Protein AF-A0AAN8FKC7-F1 (afdb_monomer_lite)

Foldseek 3Di:
DDQPPDDPPPLVDFDKPFDKQSSLVVVLLVVQQVCCVVPVPCVPDRDDDDDGPPTDTDPDPPMDGDPPDPSVPDDDPDPPPPCPVVVVVVVVVVVVVVPD

Organism: Trichostrongylus colubriformis (NCBI:txid6319)

Secondary structure (DSSP, 8-state):
---TT--TTGGGSPPBTT--HHHHHHHHHHHHHHHHHHH--STTSPPPPPPPPPP-----S---B-TT-TTTT---------THHHHHH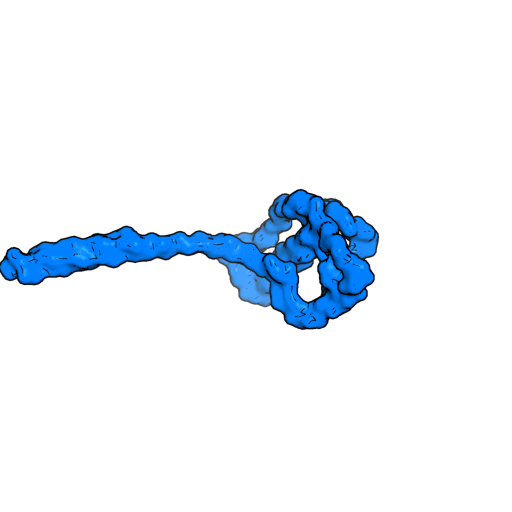HHHHHHHHH--

Radius of gyration: 21.43 Å; chains: 1; bounding box: 32×40×68 Å

InterPro domains:
  IPR029058 Alpha/Beta hydrolase fold [G3DSA:3.40.50.1820] (1-41)

Structure (mmCIF, N/CA/C/O backbone):
data_AF-A0AAN8FKC7-F1
#
_entry.id   AF-A0AAN8FKC7-F1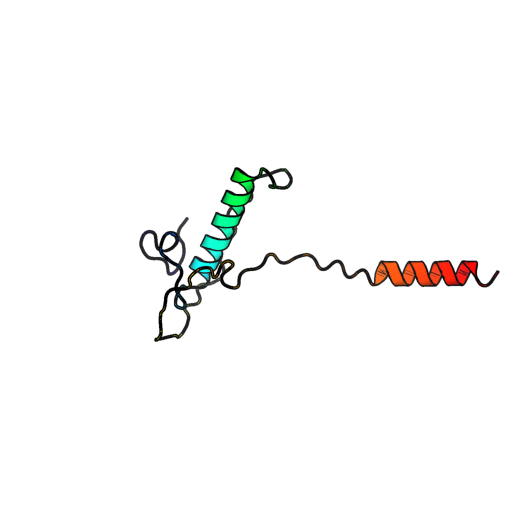
#
loop_
_atom_site.group_PDB
_atom_site.id
_atom_site.type_symbol
_atom_site.label_atom_id
_atom_site.label_alt_id
_atom_site.label_comp_id
_atom_site.label_asym_id
_atom_site.label_entity_id
_atom_site.label_seq_id
_atom_site.pdbx_PDB_ins_code
_atom_site.Cartn_x
_atom_site.Cartn_y
_atom_site.Cartn_z
_atom_site.occupancy
_atom_site.B_iso_or_equiv
_atom_site.auth_seq_id
_atom_site.auth_comp_id
_atom_site.auth_asym_id
_atom_site.auth_atom_id
_atom_site.pdbx_PDB_model_num
ATOM 1 N N . MET A 1 1 ? 1.925 14.326 1.029 1.00 70.75 1 MET A N 1
ATOM 2 C CA . MET A 1 1 ? 2.902 13.278 1.385 1.00 70.75 1 MET A CA 1
ATOM 3 C C . MET A 1 1 ? 3.317 12.615 0.091 1.00 70.75 1 MET A C 1
ATOM 5 O O . MET A 1 1 ? 2.438 12.278 -0.690 1.00 70.75 1 MET A O 1
ATOM 9 N N . GLU A 1 2 ? 4.615 12.491 -0.151 1.00 85.38 2 GLU A N 1
ATOM 10 C CA . GLU A 1 2 ? 5.148 11.762 -1.304 1.00 85.38 2 GLU A CA 1
ATOM 11 C C . GLU A 1 2 ? 5.573 10.360 -0.857 1.00 85.38 2 GLU A C 1
ATOM 13 O O . GLU A 1 2 ? 6.072 10.196 0.256 1.00 85.38 2 GLU A O 1
ATOM 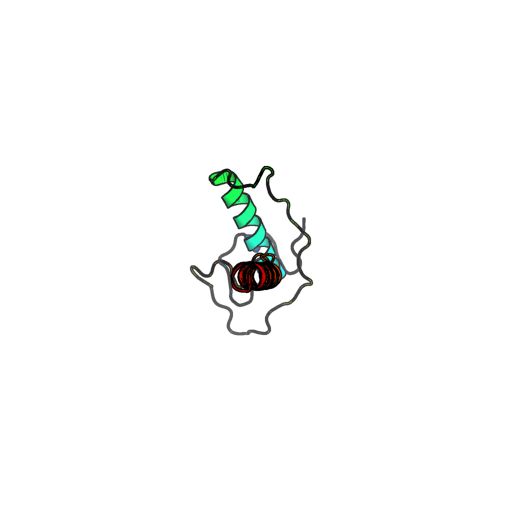18 N N . ILE A 1 3 ? 5.357 9.353 -1.707 1.00 90.94 3 ILE A N 1
ATOM 19 C CA . ILE A 1 3 ? 5.806 7.975 -1.472 1.00 90.94 3 ILE A CA 1
ATOM 20 C C . ILE A 1 3 ? 7.080 7.779 -2.304 1.00 90.94 3 ILE A C 1
ATOM 22 O O . ILE A 1 3 ? 6.994 7.757 -3.534 1.00 90.94 3 ILE A O 1
ATOM 26 N N . PRO A 1 4 ? 8.269 7.648 -1.691 1.00 92.12 4 PRO A N 1
ATOM 27 C CA . PRO A 1 4 ? 9.502 7.468 -2.449 1.00 92.12 4 PRO A CA 1
ATOM 28 C C . PRO A 1 4 ? 9.434 6.221 -3.333 1.00 92.12 4 PRO A C 1
ATOM 30 O O . PRO A 1 4 ? 8.919 5.187 -2.910 1.00 92.12 4 PRO A O 1
ATOM 33 N N . GLY A 1 5 ? 9.948 6.309 -4.560 1.00 86.44 5 GLY A N 1
ATOM 34 C CA . GLY A 1 5 ? 9.876 5.215 -5.535 1.00 86.44 5 GLY A CA 1
ATOM 35 C C . GLY A 1 5 ? 8.497 5.023 -6.180 1.00 86.44 5 GLY A C 1
ATOM 36 O O . GLY A 1 5 ? 8.346 4.135 -7.015 1.00 86.44 5 GLY A O 1
ATOM 37 N N . ALA A 1 6 ? 7.504 5.853 -5.839 1.00 89.62 6 ALA A N 1
ATOM 38 C CA . ALA A 1 6 ? 6.220 5.888 -6.521 1.00 89.62 6 ALA A CA 1
ATOM 39 C C . ALA A 1 6 ? 6.194 6.976 -7.598 1.00 89.62 6 AL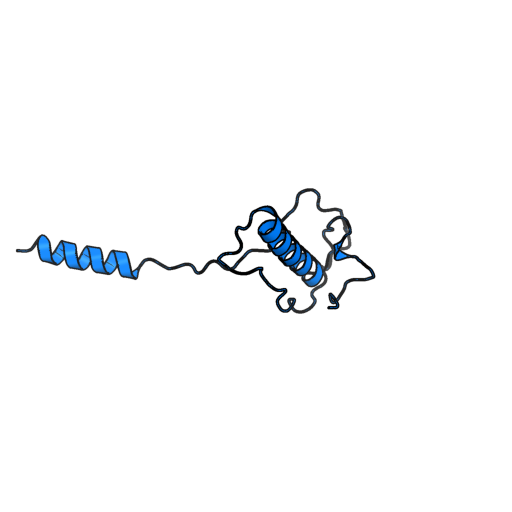A A C 1
ATOM 41 O O . ALA A 1 6 ? 6.477 8.144 -7.338 1.00 89.62 6 ALA A O 1
ATOM 42 N N . ALA A 1 7 ? 5.792 6.594 -8.808 1.00 88.00 7 ALA A N 1
ATOM 43 C CA . ALA A 1 7 ? 5.312 7.549 -9.799 1.00 88.00 7 ALA A CA 1
ATOM 44 C C . ALA A 1 7 ? 3.885 8.014 -9.443 1.00 88.00 7 ALA A C 1
ATOM 46 O O . ALA A 1 7 ? 3.335 7.664 -8.395 1.00 88.00 7 ALA A O 1
ATOM 47 N N . HIS A 1 8 ? 3.260 8.787 -10.333 1.00 89.69 8 HIS A N 1
ATOM 48 C CA . HIS A 1 8 ? 1.904 9.287 -10.127 1.00 89.69 8 HIS A CA 1
ATOM 49 C C . HIS A 1 8 ? 0.922 8.130 -9.831 1.00 89.69 8 HIS A C 1
ATOM 51 O O . HIS A 1 8 ? 0.787 7.221 -10.649 1.00 89.69 8 HIS A O 1
ATOM 57 N N . HIS A 1 9 ? 0.290 8.175 -8.646 1.00 90.56 9 HIS A N 1
ATOM 58 C CA . HIS A 1 9 ? -0.741 7.251 -8.132 1.00 90.56 9 HIS A CA 1
ATOM 59 C C . HIS A 1 9 ? -0.399 5.746 -8.171 1.00 90.56 9 HIS A C 1
ATOM 61 O O . HIS A 1 9 ? -1.277 4.901 -8.365 1.00 90.56 9 HIS A O 1
ATOM 67 N N . LEU A 1 10 ? 0.876 5.374 -8.005 1.00 93.25 10 LEU A N 1
ATOM 68 C CA . LEU A 1 10 ? 1.281 3.959 -7.995 1.00 93.25 10 LEU A CA 1
ATOM 69 C C . LEU A 1 10 ? 0.603 3.151 -6.869 1.00 93.25 10 LEU A C 1
ATOM 71 O O . LEU A 1 10 ? 0.314 1.968 -7.036 1.00 93.25 10 LEU A O 1
ATOM 75 N N . ASP A 1 11 ? 0.299 3.790 -5.744 1.00 91.19 11 ASP A N 1
ATOM 76 C CA . ASP A 1 11 ? -0.411 3.223 -4.597 1.00 91.19 11 ASP A CA 1
ATOM 77 C C . ASP A 1 11 ? -1.805 2.675 -4.948 1.00 91.19 11 ASP A C 1
ATOM 79 O O . ASP A 1 11 ? -2.220 1.685 -4.349 1.00 91.19 11 ASP A O 1
ATOM 83 N N . LEU A 1 12 ? -2.472 3.231 -5.967 1.00 93.12 12 LEU A N 1
ATOM 84 C CA . LEU A 1 12 ? -3.796 2.795 -6.434 1.00 93.12 12 LEU A CA 1
ATOM 85 C C . LEU A 1 12 ? -3.760 1.658 -7.466 1.00 93.12 12 LEU A C 1
ATOM 87 O O . LEU A 1 12 ? -4.804 1.098 -7.800 1.00 93.12 12 LEU A O 1
ATOM 91 N N . ARG A 1 13 ? -2.586 1.334 -8.017 1.00 92.56 13 ARG A N 1
ATOM 92 C CA . ARG A 1 13 ? -2.454 0.266 -9.018 1.00 92.56 13 ARG A CA 1
ATOM 93 C C . ARG A 1 13 ? -2.510 -1.116 -8.374 1.00 92.56 13 ARG A C 1
ATOM 95 O O . ARG A 1 13 ? -2.252 -1.267 -7.180 1.00 92.56 13 ARG A O 1
ATOM 102 N N . THR A 1 14 ? -2.796 -2.129 -9.194 1.00 92.00 14 THR A N 1
ATOM 103 C CA . THR A 1 14 ? -2.677 -3.534 -8.791 1.00 92.00 14 THR A CA 1
ATOM 104 C 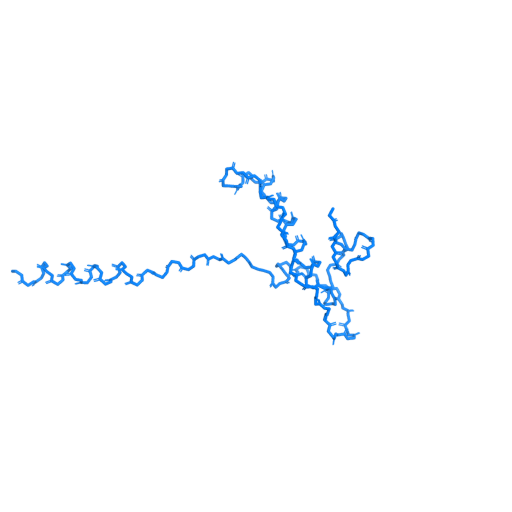C . THR A 1 14 ? -1.282 -3.784 -8.210 1.00 92.00 14 THR A C 1
ATOM 106 O O . THR A 1 14 ? -0.292 -3.368 -8.819 1.00 92.00 14 THR A O 1
ATOM 109 N N . PRO A 1 15 ? -1.177 -4.426 -7.036 1.00 93.06 15 PRO A N 1
ATOM 110 C CA . PRO A 1 15 ? 0.110 -4.738 -6.443 1.00 93.06 15 PRO A CA 1
ATOM 111 C C . PRO A 1 15 ? 0.973 -5.603 -7.344 1.00 93.06 15 PRO A C 1
ATOM 113 O O . PRO A 1 15 ? 0.460 -6.495 -8.007 1.00 93.06 15 PRO A O 1
ATOM 116 N N . ASN A 1 16 ? 2.282 -5.379 -7.317 1.00 93.31 16 ASN A N 1
ATOM 117 C CA . ASN A 1 16 ? 3.245 -6.072 -8.157 1.00 93.31 16 ASN A CA 1
ATOM 118 C C . ASN A 1 16 ? 4.443 -6.574 -7.332 1.00 93.31 16 ASN A C 1
ATOM 120 O O . ASN A 1 16 ? 4.821 -5.983 -6.316 1.00 93.31 16 ASN A O 1
ATOM 124 N N . THR A 1 17 ? 5.063 -7.679 -7.751 1.00 92.69 17 THR A N 1
ATOM 125 C CA . THR A 1 17 ? 6.242 -8.249 -7.075 1.00 92.69 17 THR A CA 1
ATOM 126 C C . THR A 1 17 ? 7.400 -7.254 -6.987 1.00 92.69 17 THR A C 1
ATOM 128 O O . THR A 1 17 ? 8.102 -7.236 -5.972 1.00 92.69 17 THR A O 1
ATOM 131 N N . CYS A 1 18 ? 7.528 -6.379 -7.985 1.00 92.44 18 CYS A N 1
ATOM 132 C CA . CYS A 1 18 ? 8.554 -5.343 -8.086 1.00 92.44 18 CYS A CA 1
ATOM 133 C C . CYS A 1 18 ? 8.211 -4.037 -7.362 1.00 92.44 18 CYS A C 1
ATOM 135 O O . CYS A 1 18 ? 9.004 -3.098 -7.399 1.00 92.44 18 CYS A O 1
ATOM 137 N N . ASP A 1 19 ? 7.059 -3.958 -6.688 1.00 93.62 19 ASP A N 1
ATOM 138 C CA . ASP A 1 19 ? 6.719 -2.756 -5.934 1.00 93.62 19 ASP A CA 1
ATOM 139 C C . ASP A 1 19 ? 7.770 -2.495 -4.837 1.00 93.62 19 ASP A C 1
ATOM 141 O O . ASP A 1 19 ? 8.093 -3.416 -4.062 1.00 93.62 19 ASP A O 1
ATOM 145 N N . PRO A 1 20 ? 8.266 -1.247 -4.725 1.00 94.38 20 PRO A N 1
ATOM 146 C CA . PRO A 1 20 ? 9.142 -0.844 -3.639 1.00 94.38 20 PRO A CA 1
ATOM 147 C C . PRO A 1 20 ? 8.503 -1.088 -2.271 1.00 94.38 20 PRO A C 1
ATOM 149 O O . PRO A 1 20 ? 7.279 -1.030 -2.100 1.00 94.38 20 PRO A O 1
ATOM 152 N N . ASN A 1 21 ? 9.338 -1.314 -1.260 1.00 94.56 21 ASN A N 1
ATOM 153 C CA . ASN A 1 21 ? 8.875 -1.503 0.117 1.00 94.56 21 ASN A CA 1
ATOM 154 C C . ASN A 1 21 ? 8.060 -0.305 0.650 1.00 94.56 21 ASN A C 1
ATOM 156 O O . ASN A 1 21 ? 7.102 -0.502 1.394 1.00 94.56 21 ASN A O 1
ATOM 160 N N . THR A 1 22 ? 8.390 0.916 0.231 1.00 95.50 22 THR A N 1
ATOM 161 C CA . THR A 1 22 ? 7.674 2.160 0.548 1.00 95.50 22 THR A CA 1
ATOM 162 C C . THR A 1 22 ? 6.227 2.129 0.065 1.00 95.50 22 THR A C 1
ATOM 164 O O . THR A 1 22 ? 5.329 2.488 0.820 1.00 95.50 22 THR A O 1
ATOM 167 N N . VAL A 1 23 ? 5.978 1.642 -1.156 1.00 94.88 23 VAL A N 1
ATOM 168 C CA . VAL A 1 23 ? 4.629 1.510 -1.735 1.00 94.88 23 VAL A CA 1
ATOM 169 C C . VAL A 1 23 ? 3.835 0.431 -1.004 1.00 94.88 23 VAL A C 1
ATOM 171 O O . VAL A 1 23 ? 2.687 0.661 -0.624 1.00 94.88 23 VAL A O 1
ATOM 174 N N . LYS A 1 24 ? 4.455 -0.731 -0.750 1.00 94.19 24 LYS A N 1
ATOM 175 C CA . LYS A 1 24 ? 3.829 -1.828 0.011 1.00 94.19 24 LYS A CA 1
ATOM 176 C C . LYS A 1 24 ? 3.421 -1.367 1.413 1.00 94.19 24 LYS A C 1
ATOM 178 O O . LYS A 1 24 ? 2.302 -1.635 1.846 1.00 94.19 24 LYS A O 1
ATOM 183 N N . ASN A 1 25 ? 4.295 -0.626 2.092 1.00 94.94 25 ASN A N 1
ATOM 184 C CA . ASN A 1 25 ? 4.022 -0.079 3.415 1.00 94.94 25 ASN A CA 1
ATOM 185 C C . ASN A 1 25 ? 2.942 1.015 3.385 1.00 94.94 25 ASN A C 1
ATOM 187 O O . ASN A 1 25 ? 2.015 0.962 4.188 1.00 94.94 25 ASN A O 1
ATOM 191 N N . ALA A 1 26 ? 2.993 1.948 2.430 1.00 94.75 26 ALA A N 1
ATOM 192 C CA . ALA A 1 26 ? 1.968 2.981 2.282 1.00 94.75 26 ALA A CA 1
ATOM 193 C C . ALA A 1 26 ? 0.570 2.374 2.075 1.00 94.75 26 ALA A C 1
ATOM 195 O O . ALA A 1 26 ? -0.369 2.745 2.778 1.00 94.75 26 ALA A O 1
ATOM 196 N N . ARG A 1 27 ? 0.434 1.377 1.186 1.00 94.50 27 ARG A N 1
ATOM 197 C CA . ARG A 1 27 ? -0.833 0.650 0.993 1.00 94.50 27 ARG A CA 1
ATOM 198 C C . ARG A 1 27 ? -1.302 -0.038 2.270 1.00 94.50 27 ARG A C 1
ATOM 200 O O . ARG A 1 27 ? -2.484 0.024 2.591 1.00 94.50 27 ARG A O 1
ATOM 207 N N . PHE A 1 28 ? -0.391 -0.669 3.009 1.00 94.56 28 PHE A N 1
ATOM 208 C CA . PHE A 1 28 ? -0.719 -1.306 4.282 1.00 94.56 28 PHE A CA 1
ATOM 209 C C . PHE A 1 28 ? -1.272 -0.301 5.303 1.00 94.56 28 PHE A C 1
ATOM 211 O O . PHE A 1 28 ? -2.313 -0.561 5.906 1.00 94.56 28 PHE A O 1
ATOM 218 N N . GLN A 1 29 ? -0.637 0.869 5.439 1.00 93.44 29 GLN A N 1
ATOM 219 C CA . GLN A 1 29 ? -1.123 1.935 6.316 1.00 93.44 29 GLN A CA 1
ATOM 220 C C . GLN A 1 29 ? -2.488 2.485 5.862 1.00 93.44 29 GLN A C 1
ATOM 222 O O . GLN A 1 29 ? -3.389 2.624 6.686 1.00 93.44 29 GLN A O 1
ATOM 227 N N . ILE A 1 30 ? -2.672 2.748 4.560 1.00 93.31 30 ILE A N 1
ATOM 228 C CA . ILE A 1 30 ? -3.941 3.243 3.995 1.00 93.31 30 ILE A CA 1
ATOM 229 C C . ILE A 1 30 ? -5.079 2.260 4.272 1.00 93.31 30 ILE A C 1
ATOM 231 O O . ILE A 1 30 ? -6.131 2.669 4.756 1.00 93.31 30 ILE A O 1
ATOM 235 N N . VAL A 1 31 ? -4.868 0.964 4.021 1.00 92.56 31 VAL A N 1
ATOM 236 C CA . VAL A 1 31 ? -5.878 -0.069 4.298 1.00 92.56 31 VAL A CA 1
ATOM 237 C C . VAL A 1 31 ? -6.227 -0.107 5.785 1.00 92.56 31 VAL A C 1
ATOM 239 O O . VAL A 1 31 ? -7.403 -0.198 6.114 1.00 92.56 31 VAL A O 1
ATOM 242 N N . GLY A 1 32 ? -5.247 0.036 6.684 1.00 91.06 32 GLY A N 1
ATOM 243 C CA . GLY A 1 32 ? -5.510 0.108 8.125 1.00 91.06 32 GLY A CA 1
ATOM 244 C C . GLY A 1 32 ? -6.365 1.314 8.534 1.00 91.06 32 GLY A C 1
ATOM 245 O O . GLY A 1 32 ? -7.246 1.190 9.383 1.00 91.06 32 GLY A O 1
ATOM 246 N N . ILE A 1 33 ? -6.156 2.476 7.907 1.00 91.75 33 ILE A N 1
ATOM 247 C CA . ILE A 1 33 ? -6.990 3.669 8.133 1.00 91.75 33 ILE A CA 1
ATOM 248 C C . ILE A 1 33 ? -8.414 3.435 7.619 1.00 91.75 33 ILE A C 1
ATOM 250 O O . ILE A 1 33 ? -9.374 3.727 8.331 1.00 91.75 33 ILE A O 1
ATOM 254 N N . LEU A 1 34 ? -8.552 2.893 6.405 1.00 92.75 34 LEU A N 1
ATOM 255 C CA . LEU A 1 34 ? -9.853 2.605 5.799 1.00 92.75 34 LEU A CA 1
ATOM 256 C C . LEU A 1 34 ? -10.642 1.569 6.605 1.00 92.75 34 LEU A C 1
ATOM 258 O O . LEU A 1 34 ? -11.829 1.771 6.839 1.00 92.75 34 LEU A O 1
ATOM 262 N N . ASP A 1 35 ? -9.994 0.499 7.069 1.00 91.00 35 ASP A N 1
ATOM 263 C CA . ASP A 1 35 ? -10.624 -0.511 7.925 1.00 91.00 35 ASP A CA 1
ATOM 264 C C . ASP A 1 35 ? -11.165 0.117 9.218 1.00 91.00 35 ASP A C 1
ATOM 266 O O . ASP A 1 35 ? -12.330 -0.072 9.569 1.00 91.00 35 ASP A O 1
ATOM 270 N N . CYS A 1 36 ? -10.363 0.971 9.862 1.00 91.56 36 CYS A N 1
ATOM 271 C CA . CYS A 1 36 ? -10.795 1.750 11.019 1.00 91.56 36 CYS A CA 1
ATOM 272 C C . CYS A 1 36 ? -12.004 2.651 10.697 1.00 91.56 36 CYS A C 1
ATOM 274 O O . CYS A 1 36 ? -12.943 2.706 11.490 1.00 91.56 36 CYS A O 1
ATOM 276 N N . TRP A 1 37 ? -12.033 3.332 9.547 1.00 90.62 37 TRP A N 1
ATOM 277 C CA . TRP A 1 37 ? -13.179 4.165 9.153 1.00 90.62 37 TRP A CA 1
ATOM 278 C C . TRP A 1 37 ? -14.458 3.362 8.924 1.00 90.62 37 TRP A C 1
ATOM 280 O O . TRP A 1 37 ? -15.536 3.830 9.281 1.00 90.62 37 TRP A O 1
ATOM 290 N N . ILE A 1 38 ? -14.344 2.172 8.335 1.00 92.69 38 ILE A N 1
ATOM 291 C CA . ILE A 1 38 ? -15.492 1.323 8.008 1.00 92.69 38 ILE A CA 1
ATOM 292 C C . ILE A 1 38 ? -16.045 0.650 9.268 1.00 92.69 38 ILE A C 1
ATOM 294 O O . ILE A 1 38 ? -17.258 0.601 9.459 1.00 92.69 38 ILE A O 1
ATOM 298 N N . HIS A 1 39 ? -15.170 0.137 10.135 1.00 91.25 39 HIS A N 1
ATOM 299 C CA . HIS A 1 39 ? -15.567 -0.693 11.275 1.00 91.25 39 HIS A CA 1
ATOM 300 C C . HIS A 1 39 ? -15.584 0.046 12.621 1.00 91.25 39 HIS A C 1
ATOM 302 O O . HIS A 1 39 ? -16.055 -0.505 13.615 1.00 91.25 39 HIS A O 1
ATOM 308 N N . GLY A 1 40 ? -15.067 1.275 12.695 1.00 83.50 40 GLY A N 1
ATOM 309 C CA . GLY A 1 40 ? -14.968 2.042 13.942 1.00 83.50 40 GLY A CA 1
ATOM 310 C C . GLY A 1 40 ? -13.989 1.452 14.969 1.00 83.50 40 GLY A C 1
ATOM 311 O O . GLY A 1 40 ? -13.945 1.900 16.113 1.00 83.50 40 GLY A O 1
ATOM 312 N N . SER A 1 41 ? -13.178 0.465 14.579 1.00 76.38 41 SER A N 1
ATOM 313 C CA . SER A 1 41 ? -12.265 -0.329 15.418 1.00 76.38 41 SER A CA 1
ATOM 314 C C . SER A 1 41 ? -10.958 0.395 15.793 1.00 76.38 41 SER A C 1
ATOM 316 O O . SER A 1 41 ? -9.957 -0.228 16.135 1.00 76.38 41 SER A O 1
ATOM 318 N N . CYS A 1 42 ? -10.948 1.728 15.777 1.00 79.75 42 CYS A N 1
ATOM 319 C CA . CYS A 1 42 ? -9.738 2.554 15.834 1.00 79.75 42 CYS A CA 1
ATOM 320 C C . CYS A 1 42 ? -9.103 2.698 17.234 1.00 79.75 42 CYS A C 1
ATOM 322 O O . CYS A 1 42 ? -8.241 3.550 17.430 1.00 79.75 42 CYS A O 1
ATOM 324 N N . GLY A 1 43 ? -9.571 1.966 18.252 1.00 72.38 43 GLY A N 1
ATOM 325 C CA . GLY A 1 43 ? -9.038 2.077 19.619 1.00 72.38 43 GLY A CA 1
ATOM 326 C C . GLY A 1 43 ? -9.123 3.489 20.228 1.00 72.38 43 GLY A C 1
ATOM 327 O O . GLY A 1 43 ? -8.314 3.835 21.083 1.00 72.38 43 GLY A O 1
ATOM 328 N N . GLY A 1 44 ? -10.074 4.314 19.774 1.00 76.94 44 GLY A N 1
ATOM 329 C CA . GLY A 1 44 ? -10.309 5.679 20.262 1.00 76.94 44 GLY A CA 1
ATOM 330 C C . GL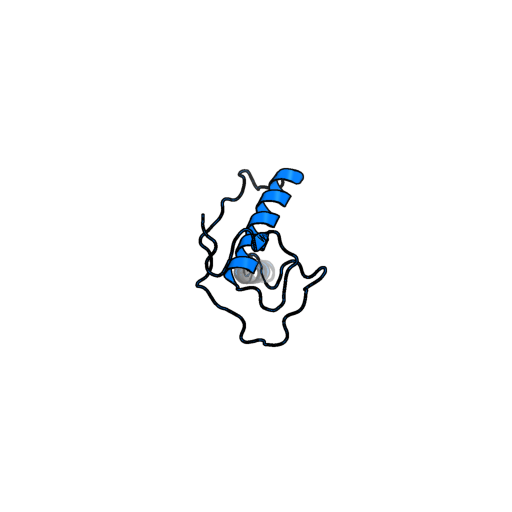Y A 1 44 ? -9.811 6.807 19.351 1.00 76.94 44 GLY A C 1
ATOM 331 O O . GLY A 1 44 ? -10.269 7.937 19.506 1.00 76.94 44 GLY A O 1
ATOM 332 N N . SER A 1 45 ? -8.943 6.540 18.367 1.00 82.25 45 SER A N 1
ATOM 333 C CA . SER A 1 45 ? -8.521 7.564 17.398 1.00 82.25 45 SER A CA 1
ATOM 334 C C . SER A 1 45 ? -8.112 6.969 16.056 1.00 82.25 45 SER A C 1
ATOM 336 O O . SER A 1 45 ? -7.461 5.932 16.015 1.00 82.25 45 SER A O 1
ATOM 338 N N . VAL A 1 46 ? -8.454 7.645 14.958 1.00 84.75 46 VAL A N 1
ATOM 339 C CA . VAL A 1 46 ? -8.052 7.217 13.611 1.00 84.75 46 VAL A CA 1
ATOM 340 C C . VAL A 1 46 ? -6.519 7.179 13.514 1.00 84.75 46 VAL A C 1
ATOM 342 O O . VAL A 1 46 ? -5.883 8.203 13.798 1.00 84.75 46 VAL A O 1
ATOM 345 N N . PRO A 1 47 ? -5.916 6.048 13.096 1.00 86.81 47 PRO A N 1
ATOM 346 C CA . PRO A 1 47 ? -4.483 5.965 12.861 1.00 86.81 47 PRO A CA 1
ATOM 347 C C . PRO A 1 47 ? -4.032 7.031 11.862 1.00 86.81 47 PRO A C 1
ATOM 349 O O . PRO A 1 47 ? -4.695 7.294 10.860 1.00 86.81 47 PRO A O 1
ATOM 352 N N . LYS A 1 48 ? -2.895 7.662 12.133 1.00 88.38 48 LYS A N 1
ATOM 353 C CA . LYS A 1 48 ? -2.264 8.589 11.190 1.00 88.38 48 LYS A CA 1
ATOM 354 C C . LYS A 1 48 ? -1.173 7.861 10.424 1.00 88.38 48 LYS A C 1
ATOM 356 O O . LYS A 1 48 ? -0.585 6.915 10.943 1.00 88.38 48 LYS A O 1
ATOM 361 N N . LEU A 1 49 ? -0.892 8.343 9.216 1.00 90.19 49 LEU A N 1
ATOM 362 C CA . LEU A 1 49 ? 0.256 7.873 8.450 1.00 90.19 49 LEU A CA 1
ATOM 363 C C . LEU A 1 49 ? 1.541 8.142 9.243 1.00 90.19 49 LEU A C 1
ATOM 365 O O . LEU A 1 49 ? 1.756 9.257 9.723 1.00 90.19 49 LEU A O 1
ATOM 369 N N . THR A 1 50 ? 2.366 7.113 9.381 1.00 91.38 50 THR A N 1
ATOM 370 C CA . THR A 1 50 ? 3.706 7.171 9.964 1.00 91.38 50 THR A CA 1
ATOM 371 C C . THR A 1 50 ? 4.755 7.236 8.864 1.00 91.38 50 THR A C 1
ATOM 373 O O . THR A 1 50 ? 4.461 6.980 7.691 1.00 91.38 50 THR A O 1
ATOM 376 N N . ASP A 1 51 ? 5.994 7.535 9.249 1.00 93.62 51 ASP A N 1
ATOM 377 C CA . ASP A 1 51 ? 7.115 7.553 8.316 1.00 93.62 51 ASP A CA 1
ATOM 378 C C . ASP A 1 51 ? 7.235 6.228 7.558 1.00 93.62 51 ASP A C 1
ATOM 380 O O . ASP A 1 51 ? 7.047 5.136 8.106 1.00 93.62 51 ASP A O 1
ATOM 384 N N . LEU A 1 52 ? 7.528 6.351 6.267 1.00 93.44 52 LEU A N 1
ATOM 385 C CA . LEU A 1 52 ? 7.751 5.212 5.391 1.00 93.44 52 LEU A CA 1
ATOM 386 C C . LEU A 1 52 ? 9.146 4.629 5.647 1.00 93.44 52 LEU A C 1
ATOM 388 O O . LEU A 1 52 ? 10.071 5.369 5.996 1.00 93.44 52 LEU A O 1
ATOM 392 N N . PRO A 1 53 ? 9.336 3.315 5.439 1.00 93.38 53 PRO A N 1
ATOM 393 C CA . PRO A 1 53 ? 10.663 2.727 5.518 1.00 93.38 53 PRO A CA 1
ATOM 394 C C . PRO A 1 53 ? 11.601 3.355 4.473 1.00 93.38 53 PRO A C 1
ATOM 396 O O . PRO A 1 53 ? 11.134 3.857 3.446 1.00 93.38 53 PRO A O 1
ATOM 399 N N . PRO A 1 54 ? 12.928 3.288 4.678 1.00 94.75 54 PRO A N 1
ATOM 400 C CA . PRO A 1 54 ? 13.891 3.671 3.652 1.00 94.75 54 PRO A CA 1
ATOM 401 C C . PRO A 1 54 ? 13.618 2.933 2.337 1.00 94.75 54 PRO A C 1
ATOM 403 O O . PRO A 1 54 ? 13.294 1.744 2.354 1.00 94.75 54 PRO A O 1
ATOM 406 N N . LEU A 1 55 ? 13.756 3.630 1.208 1.00 94.69 55 LEU A N 1
ATOM 407 C CA . LEU A 1 55 ? 13.467 3.075 -0.113 1.00 94.69 55 LEU A CA 1
ATOM 408 C C . LEU A 1 55 ? 14.336 1.843 -0.405 1.00 94.69 55 LEU A C 1
ATOM 410 O O . LEU A 1 55 ? 15.562 1.913 -0.391 1.00 94.69 55 LEU A O 1
ATOM 414 N N . SER A 1 56 ? 13.679 0.737 -0.735 1.00 93.69 56 SER A N 1
ATOM 415 C CA . SER A 1 56 ? 14.282 -0.495 -1.230 1.00 93.69 56 SER A CA 1
ATOM 416 C C . SER A 1 56 ? 13.454 -1.012 -2.403 1.00 93.69 56 SER A C 1
ATOM 418 O O . SER A 1 56 ? 12.237 -1.202 -2.292 1.00 93.69 56 SER A O 1
ATOM 420 N N . ILE A 1 57 ? 14.126 -1.198 -3.537 1.00 90.56 57 ILE A N 1
ATOM 421 C CA . ILE A 1 57 ? 13.540 -1.672 -4.789 1.00 90.56 57 ILE A CA 1
ATOM 422 C C . ILE A 1 57 ? 13.931 -3.149 -4.948 1.00 90.56 57 ILE A C 1
ATOM 424 O O . ILE A 1 57 ? 15.112 -3.460 -4.805 1.00 90.56 57 ILE A O 1
ATOM 428 N N . PRO A 1 58 ? 12.982 -4.066 -5.202 1.00 88.56 58 PRO A N 1
ATOM 429 C CA . PRO A 1 58 ? 13.303 -5.469 -5.443 1.00 88.56 58 PRO A CA 1
ATOM 430 C C . PRO A 1 58 ? 14.134 -5.658 -6.721 1.00 88.56 58 PRO A C 1
ATOM 432 O O . PRO A 1 58 ? 13.739 -5.182 -7.784 1.00 88.56 58 PRO A O 1
ATOM 435 N N . ASP A 1 59 ? 15.214 -6.437 -6.644 1.00 82.06 59 ASP A N 1
ATOM 436 C CA . ASP A 1 59 ? 16.062 -6.809 -7.790 1.00 82.06 59 ASP A CA 1
ATOM 437 C C . ASP A 1 59 ? 15.446 -7.957 -8.618 1.00 82.06 59 ASP A C 1
ATOM 439 O O . ASP A 1 59 ? 16.074 -8.988 -8.862 1.00 82.06 59 ASP A O 1
ATOM 443 N N . SER A 1 60 ? 14.178 -7.826 -9.015 1.00 79.00 60 SER A N 1
ATOM 444 C CA . SER A 1 60 ? 13.484 -8.826 -9.836 1.00 79.00 60 SER A CA 1
ATOM 445 C C . SER A 1 60 ? 13.217 -8.282 -11.232 1.00 79.00 60 SER A C 1
ATOM 447 O O . SER A 1 60 ? 12.616 -7.223 -11.381 1.00 79.00 60 SER A O 1
ATOM 449 N N . SER A 1 61 ? 13.614 -9.031 -12.262 1.00 81.19 61 SER A N 1
ATOM 450 C CA . SER A 1 61 ? 13.217 -8.766 -13.652 1.00 81.19 61 SER A CA 1
ATOM 451 C C . SER A 1 61 ? 11.875 -9.409 -14.025 1.00 81.19 61 SER A C 1
ATOM 453 O O . SER A 1 61 ? 11.276 -9.024 -15.027 1.00 81.19 61 SER A O 1
ATOM 455 N N . ASP A 1 62 ? 11.379 -10.353 -13.216 1.00 89.31 62 ASP A N 1
ATOM 456 C CA . ASP A 1 62 ? 10.067 -10.988 -13.387 1.00 89.31 62 ASP A CA 1
ATOM 457 C C . ASP A 1 62 ? 9.019 -10.275 -12.515 1.00 89.31 62 ASP A C 1
ATOM 459 O O . ASP A 1 62 ? 8.708 -10.667 -11.381 1.00 89.31 62 ASP A O 1
ATOM 463 N N . CYS A 1 63 ? 8.542 -9.141 -13.023 1.00 91.00 63 CYS A N 1
ATOM 464 C CA . CYS A 1 63 ? 7.523 -8.322 -12.379 1.00 91.00 63 CYS A CA 1
ATOM 465 C C . CYS A 1 63 ? 6.131 -8.825 -12.751 1.00 91.00 63 CYS A C 1
ATOM 467 O O . CYS A 1 63 ? 5.739 -8.784 -13.916 1.00 91.00 63 CYS A O 1
ATOM 469 N N . LYS A 1 64 ? 5.357 -9.256 -11.758 1.00 93.44 64 LYS A N 1
ATOM 470 C CA . LYS A 1 64 ? 4.001 -9.769 -11.963 1.00 93.44 64 LYS A CA 1
ATOM 471 C C . LYS A 1 64 ? 3.047 -9.284 -10.894 1.00 93.44 64 LYS A C 1
ATOM 473 O O . LYS A 1 64 ? 3.447 -9.009 -9.760 1.00 93.44 64 LYS A O 1
ATOM 478 N N . ASP A 1 65 ? 1.781 -9.220 -11.271 1.00 94.19 65 ASP A N 1
ATOM 479 C CA . ASP A 1 65 ? 0.726 -8.794 -10.371 1.00 94.19 65 ASP A CA 1
ATOM 480 C C . ASP A 1 65 ? 0.552 -9.789 -9.221 1.00 94.19 65 ASP A C 1
ATOM 482 O O . ASP A 1 65 ? 0.605 -11.012 -9.382 1.00 94.19 65 ASP A O 1
ATOM 486 N N . VAL A 1 66 ? 0.339 -9.237 -8.035 1.00 91.50 66 VAL A N 1
ATOM 487 C CA . VAL A 1 66 ? 0.139 -9.957 -6.786 1.00 91.50 66 VAL A CA 1
ATOM 488 C C . VAL A 1 66 ? -1.337 -9.863 -6.421 1.00 91.50 66 VAL A C 1
ATOM 490 O O . VAL A 1 66 ? -1.771 -9.015 -5.636 1.00 91.50 66 VAL A O 1
ATOM 493 N N . ASN A 1 67 ? -2.117 -10.766 -7.006 1.00 88.06 67 ASN A N 1
ATOM 494 C CA . ASN A 1 67 ? -3.543 -10.887 -6.726 1.00 88.06 67 ASN A CA 1
ATOM 495 C C . ASN A 1 67 ? -3.770 -11.438 -5.313 1.00 88.06 67 ASN A C 1
ATOM 497 O O . ASN A 1 67 ? -3.118 -12.397 -4.906 1.00 88.06 67 ASN A O 1
ATOM 501 N N . PHE A 1 68 ? -4.701 -10.829 -4.571 1.00 86.31 68 PHE A N 1
ATOM 502 C CA . PHE A 1 68 ? -5.106 -11.248 -3.218 1.00 86.31 68 PHE A CA 1
ATOM 503 C C . PHE A 1 68 ? -3.967 -11.336 -2.182 1.00 86.31 68 PHE A C 1
ATOM 505 O O . PHE A 1 68 ? -4.115 -11.991 -1.157 1.00 86.31 68 PHE A O 1
ATOM 512 N N . GLY A 1 69 ? -2.831 -10.674 -2.421 1.00 82.75 69 GLY A N 1
ATOM 513 C CA . GLY A 1 69 ? -1.639 -10.827 -1.580 1.00 82.75 69 GLY A CA 1
ATOM 514 C C . GLY A 1 69 ? -1.538 -9.899 -0.372 1.00 82.75 69 GLY A C 1
ATOM 515 O O . GLY A 1 69 ? -0.445 -9.795 0.182 1.00 82.75 69 GLY A O 1
ATOM 516 N N . TYR A 1 70 ? -2.608 -9.201 0.029 1.00 86.88 70 TYR A N 1
ATOM 517 C CA . TYR A 1 70 ? -2.599 -8.424 1.277 1.00 86.88 70 TYR A CA 1
ATOM 518 C C . TYR A 1 70 ? -2.191 -9.344 2.448 1.00 86.88 70 TYR A C 1
ATOM 520 O O . TYR A 1 70 ? -2.725 -10.451 2.533 1.00 86.88 70 TYR A O 1
ATOM 528 N N . PRO A 1 71 ? -1.262 -8.944 3.343 1.00 91.12 71 PRO A N 1
ATOM 529 C CA . PRO A 1 71 ? -0.712 -7.596 3.568 1.00 91.12 71 PRO A CA 1
ATOM 530 C C . PRO A 1 71 ? 0.617 -7.277 2.846 1.00 91.12 71 PRO A C 1
ATOM 532 O O . PRO A 1 71 ? 1.352 -6.389 3.271 1.00 91.12 71 PRO A O 1
ATOM 535 N N . TRP A 1 72 ? 0.974 -7.995 1.777 1.00 89.00 72 TRP A N 1
ATOM 536 C CA . TRP A 1 72 ? 2.203 -7.793 0.984 1.00 89.00 72 TRP A CA 1
ATOM 537 C C . TRP A 1 72 ? 3.494 -7.790 1.819 1.00 89.00 72 TRP A C 1
ATOM 539 O O . TRP A 1 72 ? 4.410 -6.996 1.592 1.00 89.00 72 TRP A O 1
ATOM 549 N N . GLY A 1 73 ? 3.557 -8.693 2.803 1.00 85.50 73 GLY A N 1
ATOM 550 C CA . GLY A 1 73 ? 4.710 -8.855 3.691 1.00 85.50 73 GLY A CA 1
ATOM 551 C C . GLY A 1 73 ? 4.816 -7.804 4.799 1.00 85.50 73 GLY A C 1
ATOM 552 O O . GLY A 1 73 ? 5.865 -7.704 5.425 1.00 85.50 73 GLY A O 1
ATOM 553 N N . GLN A 1 74 ? 3.769 -7.010 5.032 1.00 88.88 74 GLN A N 1
ATOM 554 C CA . GLN A 1 74 ? 3.694 -6.080 6.158 1.00 88.88 74 GLN A CA 1
ATOM 555 C C . GLN A 1 74 ? 2.981 -6.726 7.352 1.00 88.88 74 GLN A C 1
ATOM 557 O O . GLN A 1 74 ? 2.063 -7.529 7.191 1.00 88.88 74 GLN A O 1
ATOM 562 N N . SER A 1 75 ? 3.383 -6.352 8.561 1.00 85.12 75 SER A N 1
ATOM 563 C CA . SER A 1 75 ? 2.734 -6.776 9.800 1.00 85.12 75 SER A CA 1
ATOM 564 C C . SER A 1 75 ? 2.807 -5.660 10.828 1.00 85.12 75 SER A C 1
ATOM 566 O O . SER A 1 75 ? 3.785 -4.914 10.869 1.00 85.12 75 SER A O 1
ATOM 568 N N . VAL A 1 76 ? 1.811 -5.584 11.706 1.00 78.81 76 VAL A N 1
ATOM 569 C CA . VAL A 1 76 ? 1.941 -4.792 12.929 1.00 78.81 76 VAL A CA 1
ATOM 570 C C . VAL A 1 76 ? 2.874 -5.528 13.888 1.00 78.81 76 VAL A C 1
ATOM 572 O O . VAL A 1 76 ? 2.691 -6.719 14.141 1.00 78.81 76 VAL A O 1
ATOM 575 N N . SER A 1 77 ? 3.887 -4.843 14.418 1.00 67.69 77 SER A N 1
ATOM 576 C CA . SER A 1 77 ? 4.680 -5.382 15.523 1.00 67.69 77 SER A CA 1
ATOM 577 C C . SER A 1 77 ? 3.781 -5.472 16.752 1.00 67.69 77 SER A C 1
ATOM 579 O O . SER A 1 77 ? 3.576 -4.488 17.458 1.00 67.69 77 SER A O 1
ATOM 581 N N . GLY A 1 78 ? 3.195 -6.645 16.986 1.00 57.56 78 GLY A N 1
ATOM 582 C CA . GLY A 1 78 ? 2.528 -6.934 18.244 1.00 57.56 78 GLY A CA 1
ATOM 583 C C . GLY A 1 78 ? 3.571 -6.948 19.354 1.00 57.56 78 GLY A C 1
ATOM 584 O O . GLY A 1 78 ? 4.577 -7.648 19.244 1.00 57.56 78 GLY A O 1
ATOM 585 N N . SER A 1 79 ? 3.347 -6.182 20.421 1.00 51.78 79 SER A N 1
ATOM 586 C CA . SER A 1 79 ? 4.099 -6.355 21.661 1.00 51.78 79 SER A CA 1
ATOM 587 C C . SER A 1 79 ? 3.888 -7.786 22.142 1.00 51.78 79 SER A C 1
ATOM 589 O O . SER A 1 79 ? 2.849 -8.106 22.719 1.00 51.78 79 SER A O 1
ATOM 591 N N . THR A 1 80 ? 4.858 -8.662 21.889 1.00 48.84 80 THR A N 1
ATOM 592 C CA . THR A 1 80 ? 4.920 -9.982 22.509 1.00 48.84 80 THR A CA 1
ATOM 593 C C . THR A 1 80 ? 5.135 -9.749 23.998 1.00 48.84 80 THR A C 1
ATOM 595 O O . THR A 1 80 ? 6.267 -9.617 24.459 1.00 48.84 80 THR A O 1
ATOM 598 N N . LEU A 1 81 ? 4.048 -9.634 24.761 1.00 54.75 81 LEU A N 1
ATOM 599 C CA . LEU A 1 81 ? 4.112 -9.692 26.211 1.00 54.75 81 LEU A CA 1
ATOM 600 C C . LEU A 1 81 ? 4.516 -11.129 26.547 1.00 54.75 81 LEU A C 1
ATOM 602 O O . LEU A 1 81 ? 3.680 -12.025 26.625 1.00 54.75 81 LEU A O 1
ATOM 606 N N . THR A 1 82 ? 5.818 -11.379 26.650 1.00 54.84 82 THR A N 1
ATOM 607 C CA . THR A 1 82 ? 6.352 -12.644 27.137 1.00 54.84 82 THR A CA 1
ATOM 608 C C . THR A 1 82 ? 5.863 -12.822 28.572 1.00 54.84 82 THR A C 1
ATOM 610 O O . THR A 1 82 ? 6.394 -12.262 29.526 1.00 54.84 82 THR A O 1
ATOM 613 N N . THR A 1 83 ? 4.805 -13.612 28.737 1.00 55.31 83 THR A N 1
ATOM 614 C CA . THR A 1 83 ? 4.179 -14.010 30.007 1.00 55.31 83 THR A CA 1
ATOM 615 C C . THR A 1 83 ? 5.071 -14.939 30.845 1.00 55.31 83 THR A C 1
ATOM 617 O O . THR A 1 83 ? 4.583 -15.733 31.646 1.00 55.31 83 THR A O 1
ATOM 620 N N . THR A 1 84 ? 6.396 -14.848 30.719 1.00 56.94 84 THR A N 1
ATOM 621 C CA . THR A 1 84 ? 7.343 -15.637 31.519 1.00 56.94 84 THR A CA 1
ATOM 622 C C . THR A 1 84 ? 7.364 -15.180 32.980 1.00 56.94 84 THR A C 1
ATOM 624 O O . THR A 1 84 ? 7.498 -16.012 33.876 1.00 56.94 84 THR A O 1
ATOM 627 N N . ALA A 1 85 ? 7.126 -13.891 33.254 1.00 59.12 85 ALA A N 1
ATOM 628 C CA . ALA A 1 85 ? 7.042 -13.371 34.622 1.00 59.12 85 ALA A CA 1
ATOM 629 C C . ALA A 1 85 ? 5.800 -13.876 35.390 1.00 59.12 85 ALA A C 1
ATOM 631 O O . ALA A 1 85 ? 5.878 -14.149 36.588 1.00 59.12 85 ALA A O 1
ATOM 632 N N . GLY A 1 86 ? 4.664 -14.053 34.703 1.00 59.16 86 GLY A N 1
ATOM 633 C CA . GLY A 1 86 ? 3.418 -14.520 35.322 1.00 59.16 86 GLY A CA 1
ATOM 634 C C . GLY A 1 86 ? 3.481 -15.986 35.756 1.00 59.16 86 GLY A C 1
ATOM 635 O O . GLY A 1 86 ? 3.037 -16.330 36.850 1.00 59.16 86 GLY A O 1
ATOM 636 N N . PHE A 1 87 ? 4.099 -16.844 34.937 1.00 63.69 87 PHE A N 1
ATOM 637 C CA . PHE A 1 87 ? 4.246 -18.264 35.263 1.00 63.69 87 PHE A CA 1
ATOM 638 C C . PHE A 1 87 ? 5.224 -18.486 36.426 1.00 63.69 87 PHE A C 1
ATOM 640 O O . PHE A 1 87 ? 4.948 -19.291 37.311 1.00 63.69 87 PHE A O 1
ATOM 647 N N . ALA A 1 88 ? 6.325 -17.726 36.482 1.00 66.62 88 ALA A N 1
ATOM 648 C CA . ALA A 1 88 ? 7.275 -17.796 37.593 1.00 66.62 88 ALA A CA 1
ATOM 649 C C . ALA A 1 88 ? 6.635 -17.387 38.933 1.00 66.62 88 ALA A C 1
ATOM 651 O O . ALA A 1 88 ? 6.829 -18.074 39.935 1.00 66.62 88 ALA A O 1
ATOM 652 N N . MET A 1 89 ? 5.815 -16.329 38.947 1.00 68.50 89 MET A N 1
ATOM 653 C CA . MET A 1 89 ? 5.073 -15.921 40.148 1.00 68.50 89 MET A CA 1
ATOM 654 C C . MET A 1 89 ? 4.023 -16.954 40.569 1.00 68.50 89 MET A C 1
ATOM 656 O O . MET A 1 89 ? 3.926 -17.259 41.754 1.00 68.50 89 MET A O 1
ATOM 660 N N . LEU A 1 90 ? 3.283 -17.550 39.628 1.00 73.00 90 LEU A N 1
ATOM 661 C CA . LEU A 1 90 ? 2.311 -18.604 39.941 1.00 73.00 90 LEU A CA 1
ATOM 662 C C . LEU A 1 90 ? 2.989 -19.850 40.537 1.00 73.00 90 LEU A C 1
ATOM 664 O O . LEU A 1 90 ? 2.498 -20.402 41.517 1.00 73.00 90 LEU A O 1
ATOM 668 N N . VAL A 1 91 ? 4.134 -20.269 39.986 1.00 76.81 91 VAL A N 1
ATOM 669 C CA . VAL A 1 91 ? 4.908 -21.415 40.494 1.00 76.81 91 VAL A CA 1
ATOM 670 C C . VAL A 1 91 ? 5.483 -21.128 41.884 1.00 76.81 91 VAL A C 1
ATOM 672 O O . VAL A 1 91 ? 5.439 -22.000 42.750 1.00 76.81 91 VAL A O 1
ATOM 675 N N . LEU A 1 92 ? 5.978 -19.911 42.135 1.00 74.31 92 LEU A N 1
ATOM 676 C CA . LEU A 1 92 ? 6.453 -19.506 43.462 1.00 74.31 92 LEU A CA 1
ATOM 677 C C . LEU A 1 92 ? 5.314 -19.458 44.489 1.00 74.31 92 LEU A C 1
ATOM 679 O O . LEU A 1 92 ? 5.492 -19.930 45.609 1.00 74.31 92 LEU A O 1
ATOM 683 N N . LEU A 1 93 ? 4.137 -18.958 44.106 1.00 76.31 93 LEU A N 1
ATOM 684 C CA . LEU A 1 93 ? 2.958 -18.941 44.973 1.00 76.31 93 LEU A CA 1
ATOM 685 C C . LEU A 1 93 ? 2.454 -20.359 45.269 1.00 76.31 93 LEU A C 1
ATOM 687 O O . LEU A 1 93 ? 2.260 -20.698 46.432 1.00 76.31 93 LEU A O 1
ATOM 691 N N . LEU A 1 94 ? 2.321 -21.220 44.256 1.00 75.00 94 LEU A N 1
ATOM 692 C CA . LEU A 1 94 ? 1.923 -22.623 44.436 1.00 75.00 94 LEU A CA 1
ATOM 693 C C . LEU A 1 94 ? 2.899 -23.388 45.334 1.00 75.00 94 LEU A C 1
ATOM 695 O O . LEU A 1 94 ? 2.470 -24.172 46.177 1.00 75.00 94 LEU A O 1
ATOM 699 N N . ARG A 1 95 ? 4.207 -23.137 45.205 1.00 72.50 95 ARG A N 1
ATOM 700 C CA . ARG A 1 95 ? 5.213 -23.751 46.078 1.00 72.50 95 ARG A CA 1
ATOM 701 C C . ARG A 1 95 ? 5.070 -23.292 47.532 1.00 72.50 95 ARG A C 1
ATOM 703 O O . ARG A 1 95 ? 5.239 -24.110 48.425 1.00 72.50 95 ARG A O 1
ATOM 710 N N . SER A 1 96 ? 4.713 -22.034 47.776 1.00 71.88 96 SER A N 1
ATOM 711 C CA . SER A 1 96 ? 4.452 -21.531 49.132 1.00 71.88 96 SER A CA 1
ATOM 712 C C . SER A 1 96 ? 3.175 -22.109 49.757 1.00 71.88 96 SER A C 1
ATOM 714 O O . SER A 1 96 ? 3.130 -22.272 50.971 1.00 71.88 96 SER A O 1
ATOM 716 N N . PHE A 1 97 ? 2.157 -22.449 48.956 1.00 66.12 97 PHE A N 1
ATOM 717 C CA . PHE A 1 97 ? 0.910 -23.059 49.446 1.00 66.12 97 PHE A CA 1
ATOM 718 C C . PHE A 1 97 ? 0.985 -24.581 49.642 1.00 66.12 97 PHE A C 1
ATOM 720 O O . PHE A 1 97 ? 0.242 -25.113 50.457 1.00 66.12 97 PHE A O 1
ATOM 727 N N . LEU A 1 98 ? 1.847 -25.289 48.904 1.00 65.19 98 LEU A N 1
ATOM 728 C CA . LEU A 1 98 ? 1.961 -26.756 48.969 1.00 65.19 98 LEU A CA 1
ATOM 729 C C . LEU A 1 98 ? 2.989 -27.267 49.996 1.00 65.19 98 LEU A C 1
ATOM 731 O O . LEU A 1 98 ? 3.062 -28.472 50.219 1.00 65.19 98 LEU A O 1
ATOM 735 N N . PHE A 1 99 ? 3.794 -26.380 50.589 1.00 59.16 99 PHE A N 1
ATOM 736 C CA . PHE A 1 99 ? 4.827 -26.720 51.580 1.00 59.16 99 PHE A CA 1
ATOM 737 C C . PHE A 1 99 ? 4.559 -26.123 52.978 1.00 59.16 99 PHE A C 1
ATOM 739 O O . PHE A 1 99 ? 5.499 -25.943 53.753 1.00 59.16 99 PHE A O 1
ATOM 746 N N . PHE A 1 100 ? 3.292 -25.845 53.301 1.00 52.69 100 PHE A N 1
ATOM 747 C CA . PHE A 1 100 ? 2.814 -25.626 54.671 1.00 52.69 100 PHE A CA 1
ATOM 748 C C . PHE A 1 100 ? 1.994 -26.824 55.149 1.00 52.69 100 PHE A C 1
ATOM 750 O O . PHE A 1 100 ? 1.250 -27.387 54.314 1.00 52.69 100 PHE A O 1
#

pLDDT: mean 83.22, std 12.68, range [48.84, 95.5]

Sequence (100 aa):
MEIPGAAHHLDLRTPNTCDPNTVKNARFQIVGILDCWIHGSCGGSVPKLTDLPPLSIPDSSDCKDVNFGYPWGQSVSGSTLTTTAGFAMLVLLLRSFLFF